Protein AF-A0A166MRA1-F1 (afdb_monomer_lite)

Foldseek 3Di:
DVVVVVVVVVVVVVVVVVVCVVVVVVVVVVVVVVVVVVVVVVVVVPDDQPDPVSVVVVVVVVVVVVVVLVVCLVVVVCPDPVVVVVPDPSNNVVVVVVVVVVVVVCCVVPVALEDADPDPDPDDDDDDDDDDPPSDRHYDHPVRVVVVVVVVVVVDDDPPPPPPDPDDDD

Sequence (170 aa):
MTDVRNREEEIYALNWYEHIEREIPKVKEEIKQKLVEVEERLQRLGLERPTLHHVRSFLIETSMRFHQLARDSLNGHYLGVDAEFFEGDTRLRALVHHANGKFSDHMRVEGSKRKISGRSTNEDSDDQSTKGVETKQLHVTKQEMMEWVEQVSYCRPPRLLSADTCTDIC

Radius of gyration: 38.47 Å; chains: 1; bounding box: 111×31×83 Å

pLDDT: mean 81.99, std 18.33, range [38.09, 97.88]

Organism: Colletotrichum incanum (NCBI:txid1573173)

Structure (mmCIF, N/CA/C/O backbone):
data_AF-A0A166MRA1-F1
#
_entry.id   AF-A0A166MRA1-F1
#
loop_
_atom_site.group_PDB
_atom_site.id
_atom_site.type_symbol
_atom_site.label_atom_id
_atom_site.label_alt_id
_atom_site.label_comp_id
_atom_site.label_asym_id
_atom_site.label_entity_id
_atom_site.label_seq_id
_atom_site.pdbx_PDB_ins_code
_atom_site.Cartn_x
_atom_site.Cartn_y
_atom_site.Cartn_z
_atom_site.occupancy
_atom_site.B_iso_or_equiv
_atom_site.auth_seq_id
_atom_site.auth_comp_id
_atom_site.auth_asym_id
_atom_site.auth_atom_id
_atom_site.pdbx_PDB_model_num
ATOM 1 N N . MET A 1 1 ? -72.790 10.972 27.184 1.00 55.97 1 MET A N 1
ATOM 2 C CA . MET A 1 1 ? -71.652 11.891 26.928 1.00 55.97 1 MET A CA 1
ATOM 3 C C . MET A 1 1 ? -70.370 11.527 27.693 1.00 55.97 1 MET A C 1
ATOM 5 O O . MET A 1 1 ? -69.311 12.036 27.352 1.00 55.97 1 MET A O 1
ATOM 9 N N . THR A 1 2 ? -70.434 10.712 28.751 1.00 61.75 2 THR A N 1
ATOM 10 C CA . THR A 1 2 ? -69.268 10.186 29.496 1.00 61.75 2 THR A CA 1
ATOM 11 C C . THR A 1 2 ? -68.784 8.842 28.942 1.00 61.75 2 THR A C 1
ATOM 13 O O . THR A 1 2 ? -67.590 8.642 28.799 1.00 61.75 2 THR A O 1
ATOM 16 N N . ASP A 1 3 ? -69.712 7.982 28.517 1.00 65.50 3 ASP A N 1
ATOM 17 C CA . ASP A 1 3 ? -69.437 6.653 27.945 1.00 65.50 3 ASP A CA 1
ATOM 18 C C . ASP A 1 3 ? -68.590 6.671 26.651 1.00 65.50 3 ASP A C 1
ATOM 20 O O . ASP A 1 3 ? -67.698 5.853 26.470 1.00 65.50 3 ASP A O 1
ATOM 24 N N . VAL A 1 4 ? -68.814 7.650 25.767 1.00 65.94 4 VAL A N 1
ATOM 25 C CA . VAL A 1 4 ? -68.028 7.805 24.524 1.00 65.94 4 VAL A CA 1
ATOM 26 C C . VAL A 1 4 ? -66.603 8.284 24.820 1.00 65.94 4 VAL A C 1
ATOM 28 O O . VAL A 1 4 ? -65.659 7.792 24.219 1.00 65.94 4 VAL A O 1
ATOM 31 N N . ARG A 1 5 ? -66.440 9.178 25.804 1.00 68.38 5 ARG A N 1
ATOM 32 C CA . ARG A 1 5 ? -65.130 9.689 26.237 1.00 68.38 5 ARG A CA 1
ATOM 33 C C . ARG A 1 5 ? -64.277 8.603 26.887 1.00 68.38 5 ARG A C 1
ATOM 35 O O . ARG A 1 5 ? -63.101 8.503 26.576 1.00 68.38 5 ARG A O 1
ATOM 42 N N . ASN A 1 6 ? -64.881 7.762 27.729 1.00 69.94 6 ASN A N 1
ATOM 43 C CA . ASN A 1 6 ? -64.179 6.620 28.318 1.00 69.94 6 ASN A CA 1
ATOM 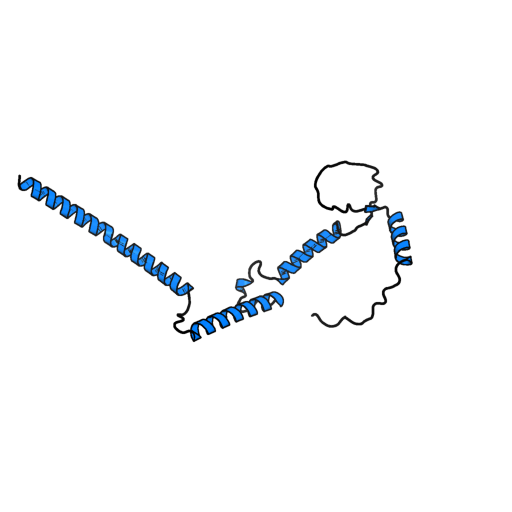44 C C . ASN A 1 6 ? -63.727 5.618 27.247 1.00 69.94 6 ASN A C 1
ATOM 46 O O . ASN A 1 6 ? -62.616 5.109 27.331 1.00 69.94 6 ASN A O 1
ATOM 50 N N . ARG A 1 7 ? -64.545 5.374 26.213 1.00 70.75 7 ARG A N 1
ATOM 51 C CA . ARG A 1 7 ? -64.137 4.518 25.089 1.00 70.75 7 ARG A CA 1
ATOM 52 C C . ARG A 1 7 ? -63.006 5.119 24.264 1.00 70.75 7 ARG A C 1
ATOM 54 O O . ARG A 1 7 ? -62.118 4.389 23.850 1.00 70.75 7 ARG A O 1
ATOM 61 N N . GLU A 1 8 ? -63.025 6.426 24.020 1.00 75.94 8 GLU A N 1
ATOM 62 C CA . GLU A 1 8 ? -61.922 7.107 23.335 1.00 75.94 8 GLU A CA 1
ATOM 63 C C . GLU A 1 8 ? -60.624 7.001 24.146 1.00 75.94 8 GLU A C 1
ATOM 65 O O . GLU A 1 8 ? -59.598 6.610 23.592 1.00 75.94 8 GLU A O 1
ATOM 70 N N . GLU A 1 9 ? -60.667 7.253 25.457 1.00 76.50 9 GLU A N 1
ATOM 71 C CA . GLU A 1 9 ? -59.505 7.112 26.346 1.00 76.50 9 GLU A CA 1
ATOM 72 C C . GLU A 1 9 ? -58.964 5.671 26.396 1.00 76.50 9 GLU A C 1
ATOM 74 O O . GLU A 1 9 ? -57.748 5.474 26.325 1.00 76.50 9 GLU A O 1
ATOM 79 N N . GLU A 1 10 ? -59.836 4.658 26.428 1.00 78.50 10 GLU A N 1
ATOM 80 C CA . GLU A 1 10 ? -59.439 3.244 26.336 1.00 78.50 10 GLU A CA 1
ATOM 81 C C . GLU A 1 10 ? -58.781 2.911 24.989 1.00 78.50 10 GLU A C 1
ATOM 83 O O . GLU A 1 10 ? -57.764 2.217 24.955 1.00 78.50 10 GLU A O 1
ATOM 88 N N . ILE A 1 11 ? -59.304 3.446 23.880 1.00 80.94 11 ILE A N 1
ATOM 89 C CA . ILE A 1 11 ? -58.731 3.260 22.538 1.00 80.94 11 ILE A CA 1
ATOM 90 C C . ILE A 1 11 ? -57.343 3.907 22.439 1.00 80.94 11 ILE A C 1
ATOM 92 O O . ILE A 1 11 ? -56.429 3.302 21.875 1.00 80.94 11 ILE A O 1
ATOM 96 N N . TYR A 1 12 ? -57.147 5.108 22.994 1.00 80.19 12 TYR A N 1
ATOM 97 C CA . TYR A 1 12 ? -55.833 5.761 23.015 1.00 80.19 12 TYR A CA 1
ATOM 98 C C . TYR A 1 12 ? -54.820 4.994 23.872 1.00 80.19 12 TYR A C 1
ATOM 100 O O . TYR A 1 12 ? -53.672 4.836 23.453 1.00 80.19 12 TYR A O 1
ATOM 108 N N . ALA A 1 13 ? -55.235 4.489 25.036 1.00 82.75 13 ALA A N 1
ATOM 109 C CA . ALA A 1 13 ? -54.376 3.693 25.910 1.00 82.75 13 ALA A CA 1
ATOM 110 C C . ALA A 1 13 ? -53.973 2.356 25.264 1.00 82.75 13 ALA A C 1
ATOM 112 O O . ALA A 1 13 ? -52.798 1.988 25.317 1.00 82.75 13 ALA A O 1
ATOM 113 N N . LEU A 1 14 ? -54.913 1.668 24.605 1.00 82.88 14 LEU A N 1
ATOM 114 C CA . LEU A 1 14 ? -54.646 0.438 23.850 1.00 82.88 14 LEU A CA 1
ATOM 115 C C . LEU A 1 14 ? -53.681 0.691 22.685 1.00 82.88 14 LEU A C 1
ATOM 117 O O . LEU A 1 14 ? -52.668 0.003 22.578 1.00 82.88 14 LEU A O 1
ATOM 121 N N . ASN A 1 15 ? -53.921 1.731 21.878 1.00 87.62 15 ASN A N 1
ATOM 122 C CA . ASN A 1 15 ? -53.025 2.100 20.774 1.00 87.62 15 ASN A CA 1
ATOM 123 C C . ASN A 1 15 ? -51.613 2.458 21.257 1.00 87.62 15 ASN A C 1
ATOM 125 O O . ASN A 1 15 ? -50.626 2.113 20.610 1.00 87.62 15 ASN A O 1
ATOM 129 N N . TRP A 1 16 ? -51.501 3.165 22.384 1.00 90.62 16 TRP A N 1
ATOM 130 C CA . TRP A 1 16 ? -50.211 3.504 22.979 1.00 90.62 16 TRP A CA 1
ATOM 131 C C . TRP A 1 16 ? -49.461 2.259 23.455 1.00 90.62 16 TRP A C 1
ATOM 133 O O . TRP A 1 16 ? -48.266 2.121 23.191 1.00 90.62 16 TRP A O 1
ATOM 143 N N . TYR A 1 17 ? -50.159 1.337 24.118 1.00 92.56 17 TYR A N 1
ATOM 144 C CA . TYR A 1 17 ? -49.556 0.110 24.625 1.00 92.56 17 TYR A CA 1
ATOM 145 C C . TYR A 1 17 ? -49.073 -0.797 23.486 1.00 92.56 17 TYR A C 1
ATOM 147 O O . TYR A 1 17 ? -47.914 -1.208 23.492 1.00 92.56 17 TYR A O 1
ATOM 155 N N . GLU A 1 18 ? -49.902 -1.013 22.459 1.00 91.38 18 GLU A N 1
ATOM 156 C CA . GLU A 1 18 ? -49.520 -1.767 21.256 1.00 91.38 18 GLU A CA 1
ATOM 157 C C . GLU A 1 18 ? -48.343 -1.116 20.516 1.00 91.38 18 GLU A C 1
ATOM 159 O O . GLU A 1 18 ? -47.447 -1.802 20.011 1.00 91.38 18 GLU A O 1
ATOM 164 N N . HIS A 1 19 ? -48.314 0.219 20.459 1.00 91.62 19 HIS A N 1
ATOM 165 C CA . HIS A 1 19 ? -47.202 0.949 19.864 1.00 91.62 19 HIS A CA 1
ATOM 166 C C . HIS A 1 19 ? -45.900 0.718 20.641 1.00 91.62 19 HIS A C 1
ATOM 168 O O . HIS A 1 19 ? -44.887 0.367 20.036 1.00 91.62 19 HIS A O 1
ATOM 174 N N . ILE A 1 20 ? -45.915 0.853 21.971 1.00 93.81 20 ILE A N 1
ATOM 175 C CA . ILE A 1 20 ? -44.735 0.596 22.809 1.00 93.81 20 ILE A CA 1
ATOM 176 C C . ILE A 1 20 ? -44.258 -0.849 22.657 1.00 93.81 20 ILE A C 1
ATOM 178 O O . ILE A 1 20 ? -43.061 -1.082 22.472 1.00 93.81 20 ILE A O 1
ATOM 182 N N . GLU A 1 21 ? -45.176 -1.811 22.738 1.00 94.19 21 GLU A N 1
ATOM 183 C CA . GLU A 1 21 ? -44.852 -3.236 22.687 1.00 94.19 21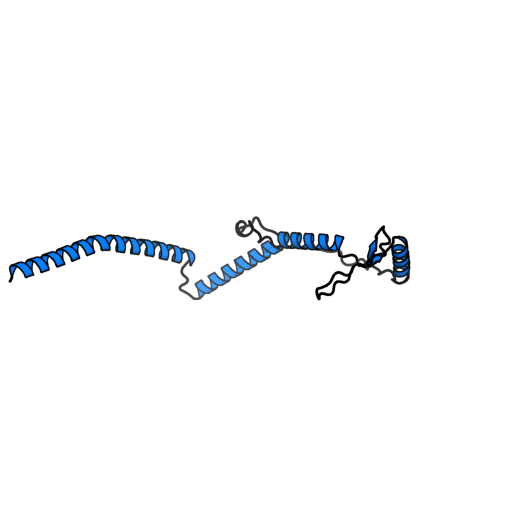 GLU A CA 1
ATOM 184 C C . GLU A 1 21 ? -44.177 -3.610 21.361 1.00 94.19 21 GLU A C 1
ATOM 186 O O . GLU A 1 21 ? -43.232 -4.403 21.338 1.00 94.19 21 GLU A O 1
ATOM 191 N N . ARG A 1 22 ? -44.585 -2.965 20.262 1.00 92.94 22 ARG A N 1
ATOM 192 C CA . ARG A 1 22 ? -43.973 -3.151 18.944 1.00 92.94 22 ARG A CA 1
ATOM 193 C C . ARG A 1 22 ? -42.642 -2.420 18.770 1.00 92.94 22 ARG A C 1
ATOM 195 O O . ARG A 1 22 ? -41.758 -2.944 18.089 1.00 92.94 22 ARG A O 1
ATOM 202 N N . GLU A 1 23 ? -42.493 -1.211 19.304 1.00 95.38 23 GLU A N 1
ATOM 203 C CA . GLU A 1 23 ? -41.307 -0.381 19.047 1.00 95.38 23 GLU A CA 1
ATOM 204 C C . GLU A 1 23 ? -40.131 -0.681 19.996 1.00 95.38 23 GLU A C 1
ATOM 206 O O . GLU A 1 23 ? -38.984 -0.689 19.546 1.00 95.38 23 GLU A O 1
ATOM 211 N N . ILE A 1 24 ? -40.366 -1.026 21.270 1.00 95.81 24 ILE A N 1
ATOM 212 C CA . ILE A 1 24 ? -39.293 -1.385 22.225 1.00 95.81 24 ILE A CA 1
ATOM 213 C C . ILE A 1 24 ? -38.331 -2.470 21.703 1.00 95.81 24 ILE A C 1
ATOM 215 O O . ILE A 1 24 ? -37.114 -2.267 21.792 1.00 95.81 24 ILE A O 1
ATOM 219 N N . PRO A 1 25 ? -38.792 -3.623 21.175 1.00 96.38 25 PRO A N 1
ATOM 220 C CA . PRO A 1 25 ? -37.877 -4.656 20.695 1.00 96.38 25 PRO A CA 1
ATOM 221 C C . PRO A 1 25 ? -37.039 -4.180 19.504 1.00 96.38 25 PRO A C 1
ATOM 223 O O . PRO A 1 25 ? -35.867 -4.545 19.416 1.00 96.38 25 PRO A O 1
ATOM 226 N N . LYS A 1 26 ? -37.592 -3.321 18.636 1.00 96.00 26 LYS A N 1
ATOM 227 C CA . LYS A 1 26 ? -36.855 -2.730 17.510 1.00 96.00 26 LYS A CA 1
ATOM 228 C C . LYS A 1 26 ? -35.752 -1.796 17.994 1.00 96.00 26 LYS A C 1
ATOM 230 O O . LYS A 1 26 ? -34.618 -1.923 17.548 1.00 96.00 26 LYS A O 1
ATOM 235 N N . VAL A 1 27 ? -36.054 -0.923 18.957 1.00 96.69 27 VAL A N 1
ATOM 236 C CA . VAL A 1 27 ? -35.059 -0.019 19.560 1.00 96.69 27 VAL A CA 1
ATOM 237 C C . VAL A 1 27 ? -33.956 -0.816 20.258 1.00 96.69 27 VAL A C 1
ATOM 239 O O . VAL A 1 27 ? -32.777 -0.502 20.119 1.00 96.69 27 VAL A O 1
ATOM 242 N N . LYS A 1 28 ? -34.311 -1.887 20.978 1.00 97.00 28 LYS A N 1
ATOM 243 C CA . LYS A 1 28 ? -33.329 -2.779 21.611 1.00 97.00 28 LYS A CA 1
ATOM 244 C C . LYS A 1 28 ? -32.388 -3.403 20.581 1.00 97.00 28 LYS A C 1
ATOM 246 O O . LYS A 1 28 ? -31.193 -3.515 20.846 1.00 97.00 28 LYS A O 1
ATOM 251 N N . GLU A 1 29 ? -32.924 -3.825 19.443 1.00 97.44 29 GLU A N 1
ATOM 252 C CA . GLU A 1 29 ? -32.128 -4.399 18.363 1.00 97.44 29 GLU A CA 1
ATOM 253 C C . GLU A 1 29 ? -31.227 -3.349 17.703 1.00 97.44 29 GLU A C 1
ATOM 255 O O . GLU A 1 29 ? -30.034 -3.590 17.541 1.00 97.44 29 GLU A O 1
ATOM 260 N N . GLU A 1 30 ? -31.740 -2.146 17.440 1.00 97.25 30 GLU A N 1
ATOM 261 C CA . GLU A 1 30 ? -30.938 -1.038 16.911 1.00 97.25 30 GLU A CA 1
ATOM 262 C C . GLU A 1 30 ? -29.778 -0.672 17.853 1.00 97.25 30 GLU A C 1
ATOM 264 O O . GLU A 1 30 ? -28.644 -0.492 17.411 1.00 97.25 30 GLU A O 1
ATOM 269 N N . ILE A 1 31 ? -30.026 -0.610 19.166 1.00 97.88 31 ILE A N 1
ATOM 270 C CA . ILE A 1 31 ? -28.982 -0.333 20.165 1.00 97.88 31 ILE A CA 1
ATOM 271 C C . ILE A 1 31 ? -27.899 -1.413 20.133 1.00 97.88 31 ILE A C 1
ATOM 273 O O . ILE A 1 31 ? -26.713 -1.090 20.187 1.00 97.88 31 ILE A O 1
ATOM 277 N N . LYS A 1 32 ? -28.281 -2.691 20.033 1.00 97.75 32 LYS A N 1
ATOM 278 C CA . LYS A 1 32 ? -27.313 -3.791 19.932 1.00 97.75 32 LYS A CA 1
ATOM 279 C C . LYS A 1 32 ? -26.484 -3.702 18.658 1.00 97.75 32 LYS A C 1
ATOM 281 O O . LYS A 1 32 ? -25.273 -3.880 18.725 1.00 97.75 32 LYS A O 1
ATOM 286 N N . GLN A 1 33 ? -27.113 -3.403 17.525 1.00 97.69 33 GLN A N 1
ATOM 287 C CA . GLN A 1 33 ? -26.413 -3.235 16.252 1.00 97.69 33 GLN A CA 1
ATOM 288 C C . GLN A 1 33 ? -25.403 -2.090 16.328 1.00 97.69 33 GLN A C 1
ATOM 290 O O . GLN A 1 33 ? -24.239 -2.278 15.979 1.00 97.69 33 GLN A O 1
ATOM 295 N N . LYS A 1 34 ? -25.803 -0.940 16.884 1.00 97.25 34 LYS A N 1
ATOM 296 C CA . LYS A 1 34 ? -24.887 0.189 17.103 1.00 97.25 34 LYS A CA 1
ATOM 297 C C . LYS A 1 34 ? -23.758 -0.151 18.064 1.00 97.25 34 LYS A C 1
ATOM 299 O O . LYS A 1 34 ? -22.640 0.307 17.861 1.00 97.25 34 LYS A O 1
ATOM 304 N N . LEU A 1 35 ? -24.022 -0.944 19.101 1.00 97.88 35 LEU A N 1
ATOM 305 C CA . LEU A 1 35 ? -22.978 -1.383 20.023 1.00 97.88 35 LEU A CA 1
ATOM 306 C C . LEU A 1 35 ? -21.923 -2.227 19.301 1.00 97.88 35 LEU A C 1
ATOM 308 O O . LEU A 1 35 ? -20.737 -1.970 19.470 1.00 97.88 35 LEU A O 1
ATOM 312 N N . VAL A 1 36 ? -22.349 -3.183 18.471 1.00 97.75 36 VAL A N 1
ATOM 313 C CA . VAL A 1 36 ? -21.436 -4.004 17.661 1.00 97.75 36 VAL A CA 1
ATOM 314 C C . VAL A 1 36 ? -20.631 -3.130 16.701 1.00 97.75 36 VAL A C 1
ATOM 316 O O . VAL A 1 36 ? -19.410 -3.236 16.663 1.00 97.75 36 VAL A O 1
ATOM 319 N N . GLU A 1 37 ? -21.282 -2.209 15.990 1.00 97.12 37 GLU A N 1
ATOM 320 C CA . GLU A 1 37 ? -20.607 -1.292 15.064 1.00 97.12 37 GLU A CA 1
ATOM 321 C C . GLU A 1 37 ? -19.542 -0.434 15.770 1.00 97.12 37 GLU A C 1
ATOM 323 O O . GLU A 1 37 ? -18.423 -0.263 15.273 1.00 97.12 37 GLU A O 1
ATOM 328 N N . VAL A 1 38 ? -19.884 0.116 16.938 1.00 96.75 38 VAL A N 1
ATOM 329 C CA . VAL A 1 38 ? -18.967 0.933 17.738 1.00 96.75 38 VAL A CA 1
ATOM 330 C C . VAL A 1 38 ? -17.809 0.092 18.258 1.00 96.75 38 VAL A C 1
ATOM 332 O O . VAL A 1 38 ? -16.673 0.555 18.187 1.00 96.75 38 VAL A O 1
ATOM 335 N N . GLU A 1 39 ? -18.065 -1.128 18.724 1.00 96.12 39 GLU A N 1
ATOM 336 C CA . GLU A 1 39 ? -17.032 -2.041 19.216 1.00 96.12 39 GLU A CA 1
ATOM 337 C C . GLU A 1 39 ? -16.061 -2.437 18.096 1.00 96.12 39 GLU A C 1
ATOM 339 O O . GLU A 1 39 ? -14.848 -2.314 18.251 1.00 96.12 39 GLU A O 1
ATOM 344 N N . GLU A 1 40 ? -16.569 -2.800 16.916 1.00 95.94 40 GLU A N 1
ATOM 345 C CA . GLU A 1 40 ? -15.738 -3.066 15.737 1.00 95.94 40 GLU A CA 1
ATOM 346 C C . GLU A 1 40 ? -14.907 -1.841 15.345 1.00 95.94 40 GLU A C 1
ATOM 348 O O . GLU A 1 40 ? -13.727 -1.942 14.997 1.00 95.94 40 GLU A O 1
ATOM 353 N N . ARG A 1 41 ? -15.505 -0.646 15.406 1.00 94.62 41 ARG A N 1
ATOM 354 C CA . ARG A 1 41 ? -14.790 0.601 15.134 1.00 94.62 41 ARG A CA 1
ATOM 355 C C . ARG A 1 41 ? -13.716 0.877 16.183 1.00 94.62 41 ARG A C 1
ATOM 357 O O . ARG A 1 41 ? -12.648 1.358 15.809 1.00 94.62 41 ARG A O 1
ATOM 364 N N . LEU A 1 42 ? -13.975 0.574 17.453 1.00 93.88 42 LEU A N 1
ATOM 365 C CA . LEU A 1 42 ? -13.016 0.714 18.544 1.00 93.88 42 LEU A CA 1
ATOM 366 C C . LEU A 1 42 ? -11.833 -0.240 18.346 1.00 93.88 42 LEU A C 1
ATOM 368 O O . LEU A 1 42 ? -10.685 0.192 18.415 1.00 93.88 42 LEU A O 1
ATOM 372 N N . GLN A 1 43 ? -12.103 -1.497 17.988 1.00 93.38 43 GLN A N 1
ATOM 373 C CA . GLN A 1 43 ? -11.071 -2.489 17.681 1.00 93.38 43 GLN A CA 1
ATOM 374 C C . GLN A 1 43 ? -10.164 -2.032 16.532 1.00 93.38 43 GLN A C 1
ATOM 376 O O . GLN A 1 43 ? -8.941 -2.143 16.628 1.00 93.38 43 GLN A O 1
ATOM 381 N N . ARG A 1 44 ? -10.732 -1.423 15.481 1.00 91.31 44 ARG A N 1
ATOM 382 C CA . ARG A 1 44 ? -9.953 -0.851 14.365 1.00 91.31 44 ARG A CA 1
ATOM 383 C C . ARG A 1 44 ? -9.044 0.316 14.774 1.00 91.31 44 ARG A C 1
ATOM 385 O O . ARG A 1 44 ? -8.042 0.554 14.106 1.00 91.31 44 ARG A O 1
ATOM 392 N N . LEU A 1 45 ? -9.366 1.056 15.839 1.00 88.88 45 LEU A N 1
ATOM 393 C CA . LEU A 1 45 ? -8.537 2.170 16.336 1.00 88.88 45 LEU A CA 1
ATOM 394 C C . LEU A 1 45 ? -7.301 1.701 17.129 1.00 88.88 45 LEU A C 1
ATOM 396 O O . LEU A 1 45 ? -6.375 2.497 17.368 1.00 88.88 45 LEU A O 1
ATOM 400 N N . GLY A 1 46 ? -7.275 0.420 17.504 1.00 89.19 46 GLY A N 1
ATOM 401 C CA . GLY A 1 46 ? -6.205 -0.210 18.265 1.00 89.19 46 GLY A CA 1
ATOM 402 C C . GLY A 1 46 ? -6.195 0.195 19.739 1.00 89.19 46 GLY A C 1
ATOM 403 O O . GLY A 1 46 ? -7.186 0.669 20.289 1.00 89.19 46 GLY A O 1
ATOM 404 N N . LEU A 1 47 ? -5.045 0.003 20.385 1.00 90.00 47 LEU A N 1
ATOM 405 C CA . LEU A 1 47 ? -4.877 0.259 21.816 1.00 90.00 47 LEU A CA 1
ATOM 406 C C . LEU A 1 47 ? -5.093 1.733 22.165 1.00 90.00 47 LEU A C 1
ATOM 408 O O . LEU A 1 47 ? -4.663 2.627 21.430 1.00 90.00 47 LEU A O 1
ATOM 412 N N . GLU A 1 48 ? -5.707 1.983 23.320 1.00 91.94 48 GLU A N 1
ATOM 413 C CA . GLU A 1 48 ? -5.855 3.335 23.847 1.00 91.94 48 GLU A CA 1
ATOM 414 C C . GLU A 1 48 ? -4.491 4.014 24.048 1.00 91.94 48 GLU A C 1
ATOM 416 O O . GLU A 1 48 ? -3.490 3.395 24.410 1.00 91.94 48 GLU A O 1
ATOM 421 N N . ARG A 1 49 ? -4.439 5.325 23.793 1.00 95.25 49 ARG A N 1
ATOM 422 C CA . ARG A 1 49 ? -3.206 6.124 23.872 1.00 95.25 49 ARG A CA 1
ATOM 423 C C . ARG A 1 49 ? -3.429 7.349 24.767 1.00 95.25 49 ARG A C 1
ATOM 425 O O . ARG A 1 49 ? -3.481 8.464 24.257 1.00 95.25 49 ARG A O 1
ATOM 432 N N . PRO A 1 50 ? -3.567 7.172 26.097 1.00 94.62 50 PRO A N 1
ATOM 433 C CA . PRO A 1 50 ? -3.954 8.254 27.010 1.00 94.62 50 PRO A CA 1
ATOM 434 C C . PRO A 1 50 ? -2.844 9.277 27.295 1.00 94.62 50 PRO A C 1
ATOM 436 O O . PRO A 1 50 ? -3.119 10.359 27.804 1.00 94.62 50 PRO A O 1
ATOM 439 N N . THR A 1 51 ? -1.580 8.958 26.993 1.00 97.44 51 THR A N 1
ATOM 440 C CA . THR A 1 51 ? -0.434 9.832 27.285 1.00 97.44 51 THR A CA 1
ATOM 441 C C . THR A 1 51 ? 0.313 10.202 26.010 1.00 97.44 51 THR A C 1
ATOM 443 O O . THR A 1 51 ? 0.329 9.449 25.034 1.00 97.44 51 THR A O 1
ATOM 446 N N . LEU A 1 52 ? 1.020 11.338 26.036 1.00 96.75 52 LEU A N 1
ATOM 447 C CA . LEU A 1 52 ? 1.899 11.742 24.932 1.00 96.75 52 LEU A CA 1
ATOM 448 C C . LEU A 1 52 ? 2.987 10.704 24.630 1.00 96.75 52 LEU A C 1
ATOM 450 O O . LEU A 1 52 ? 3.441 10.613 23.493 1.00 96.75 52 LEU A O 1
ATOM 454 N N . HIS A 1 53 ? 3.419 9.933 25.631 1.00 96.75 53 HIS A N 1
ATOM 455 C CA . HIS A 1 53 ? 4.377 8.855 25.420 1.00 96.75 53 HIS A CA 1
ATOM 456 C C . HIS A 1 53 ? 3.770 7.745 24.552 1.00 96.75 53 HIS A C 1
ATOM 458 O O . HIS A 1 53 ? 4.364 7.390 23.540 1.00 96.75 53 HIS A O 1
ATOM 464 N N . HIS A 1 54 ? 2.555 7.283 24.869 1.00 96.06 54 HIS A N 1
ATOM 465 C CA . HIS A 1 54 ? 1.859 6.264 24.073 1.00 96.06 54 HIS A CA 1
ATOM 466 C C . HIS A 1 54 ? 1.636 6.706 22.622 1.00 96.06 54 HIS A C 1
ATOM 468 O O . HIS A 1 54 ? 1.866 5.930 21.697 1.00 96.06 54 HIS A O 1
ATOM 474 N N . VAL A 1 55 ? 1.247 7.969 22.407 1.00 95.75 55 VAL A N 1
ATOM 475 C CA . VAL A 1 55 ? 1.068 8.520 21.053 1.00 95.75 55 VAL A CA 1
ATOM 476 C C . VAL A 1 55 ? 2.386 8.526 20.276 1.00 95.75 55 VAL A C 1
ATOM 478 O O . VAL A 1 55 ? 2.418 8.107 19.122 1.00 95.75 55 VAL A O 1
ATOM 481 N N . ARG A 1 56 ? 3.487 8.965 20.899 1.00 97.00 56 ARG A N 1
ATOM 482 C CA . ARG A 1 56 ? 4.807 8.974 20.249 1.00 97.00 56 ARG A CA 1
ATOM 483 C C . ARG A 1 56 ? 5.275 7.568 19.896 1.00 97.00 56 ARG A C 1
ATOM 485 O O . ARG A 1 56 ? 5.699 7.358 18.766 1.00 97.00 56 ARG A O 1
ATOM 492 N N . SER A 1 57 ? 5.169 6.622 20.827 1.00 95.94 57 SER A N 1
ATOM 493 C CA . SER A 1 57 ? 5.565 5.232 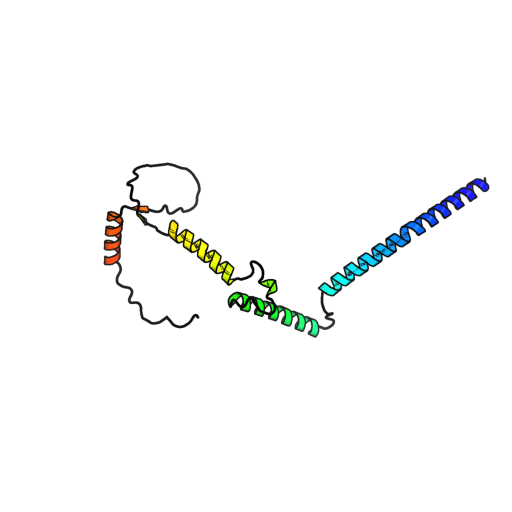20.590 1.00 95.94 57 SER A CA 1
ATOM 494 C C . SER A 1 57 ? 4.781 4.620 19.429 1.00 95.94 57 SER A C 1
ATOM 496 O O . SER A 1 57 ? 5.390 4.047 18.532 1.00 95.94 57 SER A O 1
ATOM 498 N N . PHE A 1 58 ? 3.465 4.847 19.373 1.00 95.06 58 PHE A N 1
ATOM 499 C CA . PHE A 1 58 ? 2.621 4.401 18.261 1.00 95.06 58 PHE A CA 1
ATOM 500 C C . PHE A 1 58 ? 3.065 4.970 16.904 1.00 95.06 58 PHE A C 1
ATOM 502 O O . PHE A 1 58 ? 3.167 4.238 15.919 1.00 95.06 58 PHE A O 1
ATOM 509 N N . LEU A 1 59 ? 3.357 6.274 16.837 1.00 95.81 59 LEU A N 1
ATOM 510 C CA . LEU A 1 59 ? 3.820 6.904 15.597 1.00 95.81 59 LEU A CA 1
ATOM 511 C C . LEU A 1 59 ? 5.193 6.377 15.165 1.00 95.81 59 LEU A C 1
ATOM 513 O O . LEU A 1 59 ? 5.409 6.152 13.974 1.00 95.81 59 LEU A O 1
ATOM 517 N N . ILE A 1 60 ? 6.108 6.162 16.116 1.00 97.25 60 ILE A N 1
ATOM 518 C CA . ILE A 1 60 ? 7.438 5.600 15.845 1.00 97.25 60 ILE A CA 1
ATOM 519 C C . ILE A 1 60 ? 7.304 4.177 15.307 1.00 97.25 60 ILE A C 1
ATOM 521 O O . ILE A 1 60 ? 7.882 3.871 14.268 1.00 97.25 60 ILE A O 1
ATOM 525 N N . GLU A 1 61 ? 6.515 3.330 15.966 1.00 95.50 61 GLU A N 1
ATOM 526 C CA . GLU A 1 61 ? 6.270 1.955 15.531 1.00 95.50 61 GLU A CA 1
ATOM 527 C C . GLU A 1 61 ? 5.676 1.921 14.119 1.00 95.50 61 GLU A C 1
ATOM 529 O O . GLU A 1 61 ? 6.201 1.241 13.239 1.00 95.50 61 GLU A O 1
ATOM 534 N N . THR A 1 62 ? 4.645 2.731 13.866 1.00 94.94 62 THR A N 1
ATOM 535 C CA . THR A 1 62 ? 4.011 2.841 12.544 1.00 94.94 62 THR A CA 1
ATOM 536 C C . THR A 1 62 ? 5.013 3.284 11.476 1.00 94.94 62 THR A C 1
ATOM 538 O O . THR A 1 62 ? 5.081 2.696 10.396 1.00 94.94 62 THR A O 1
ATOM 541 N N . SER A 1 63 ? 5.836 4.290 11.784 1.00 97.56 63 SER A N 1
ATOM 542 C CA . SER A 1 63 ? 6.858 4.798 10.862 1.00 97.56 63 SER A CA 1
ATOM 543 C C . SER A 1 63 ? 7.928 3.744 10.570 1.00 97.56 63 SER A C 1
ATOM 545 O O . SER A 1 63 ? 8.357 3.593 9.427 1.00 97.56 63 SER A O 1
ATOM 547 N N . MET A 1 64 ? 8.335 2.983 11.588 1.00 97.19 64 MET A N 1
ATOM 548 C CA . MET A 1 64 ? 9.307 1.903 11.444 1.00 97.19 64 MET A CA 1
ATOM 549 C C . MET A 1 64 ? 8.762 0.746 10.612 1.00 97.19 64 MET A C 1
ATOM 551 O O . MET A 1 64 ? 9.485 0.240 9.755 1.00 97.19 64 MET A O 1
ATOM 555 N N . ARG A 1 65 ? 7.491 0.370 10.799 1.00 95.38 65 ARG A N 1
ATOM 556 C CA . ARG A 1 65 ? 6.828 -0.635 9.956 1.00 95.38 65 ARG A CA 1
ATOM 557 C C . ARG A 1 65 ? 6.788 -0.198 8.495 1.00 95.38 65 ARG A C 1
ATOM 559 O O . ARG A 1 65 ? 7.174 -0.969 7.625 1.00 95.38 65 ARG A O 1
ATOM 566 N N . PHE A 1 66 ? 6.411 1.053 8.224 1.00 95.56 66 PHE A N 1
ATOM 567 C CA . PHE A 1 66 ? 6.428 1.586 6.860 1.00 95.56 66 PHE A CA 1
ATOM 568 C C . PHE A 1 66 ? 7.834 1.573 6.247 1.00 95.56 66 PHE A C 1
ATOM 570 O O . PHE A 1 66 ? 8.011 1.145 5.107 1.00 95.56 66 PHE A O 1
ATOM 577 N N . HIS A 1 67 ? 8.847 2.011 6.998 1.00 96.62 67 HIS A N 1
ATOM 578 C CA . HIS A 1 67 ? 10.231 1.978 6.530 1.00 96.62 67 HIS A CA 1
ATOM 579 C C . HIS A 1 67 ? 10.672 0.546 6.200 1.00 96.62 67 HIS A C 1
ATOM 581 O O . HIS A 1 67 ? 11.234 0.315 5.129 1.00 96.62 67 HIS A O 1
ATOM 587 N N . GLN A 1 68 ? 10.383 -0.418 7.075 1.00 95.56 68 GLN A N 1
ATOM 588 C CA . GLN A 1 68 ? 10.718 -1.817 6.831 1.00 95.56 68 GLN A CA 1
ATOM 589 C C . GLN A 1 68 ? 10.019 -2.345 5.571 1.00 95.56 68 GLN A C 1
ATOM 591 O O . GLN A 1 68 ? 10.685 -2.902 4.703 1.00 95.56 68 GLN A O 1
ATOM 596 N N . LEU A 1 69 ? 8.729 -2.053 5.399 1.00 95.25 69 LEU A N 1
ATOM 597 C CA . LEU A 1 69 ? 7.962 -2.436 4.215 1.00 95.25 69 LEU A CA 1
ATOM 598 C C . LEU A 1 69 ? 8.547 -1.853 2.919 1.00 95.25 69 LEU A C 1
ATOM 600 O O . LEU A 1 69 ? 8.689 -2.554 1.914 1.00 95.25 69 LEU A O 1
ATOM 604 N N . ALA A 1 70 ? 8.931 -0.574 2.934 1.00 94.81 70 ALA A N 1
ATOM 605 C CA . ALA A 1 70 ? 9.578 0.078 1.798 1.00 94.81 70 ALA A CA 1
ATOM 606 C C . ALA A 1 70 ? 10.950 -0.546 1.496 1.00 94.81 70 ALA A C 1
ATOM 608 O O . ALA A 1 70 ? 11.290 -0.794 0.336 1.00 94.81 70 ALA A O 1
ATOM 609 N N . ARG A 1 71 ? 11.729 -0.853 2.537 1.00 95.44 71 ARG A N 1
ATOM 610 C CA . ARG A 1 71 ? 13.028 -1.520 2.415 1.00 95.44 71 ARG A CA 1
ATOM 611 C C . ARG A 1 71 ? 12.886 -2.930 1.842 1.00 95.44 71 ARG A C 1
ATOM 613 O O . ARG A 1 71 ? 13.662 -3.302 0.964 1.00 95.44 71 ARG A O 1
ATOM 620 N N . ASP A 1 72 ? 11.900 -3.692 2.288 1.00 95.44 72 ASP A N 1
ATOM 621 C CA . ASP A 1 72 ? 11.622 -5.037 1.783 1.00 95.44 72 ASP A CA 1
ATOM 622 C C . ASP A 1 72 ? 11.126 -4.996 0.336 1.00 95.44 72 ASP A C 1
ATOM 624 O O . ASP A 1 72 ? 11.591 -5.776 -0.500 1.00 95.44 72 ASP A O 1
ATOM 628 N N . SER A 1 73 ? 10.312 -3.993 -0.006 1.00 94.25 73 SER A N 1
ATOM 629 C CA . SER A 1 73 ? 9.891 -3.717 -1.384 1.00 94.25 73 SER A CA 1
ATOM 630 C C . SER A 1 73 ? 11.079 -3.478 -2.320 1.00 94.25 73 SER A C 1
ATOM 632 O O . SER A 1 73 ? 11.128 -4.042 -3.419 1.00 94.25 73 SER A O 1
ATOM 6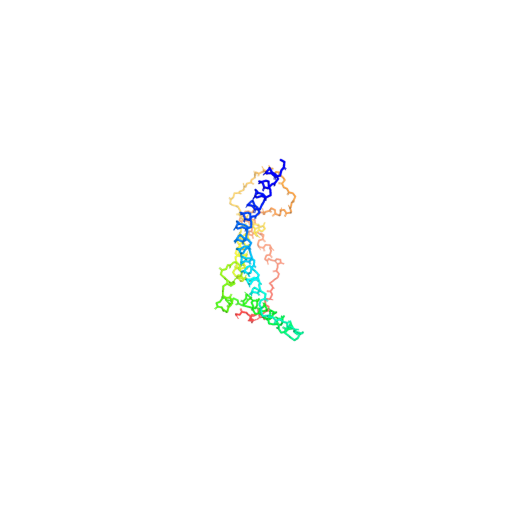34 N N . LEU A 1 74 ? 12.038 -2.659 -1.872 1.00 94.69 74 LEU A N 1
ATOM 635 C CA . LEU A 1 74 ? 13.258 -2.304 -2.604 1.00 94.69 74 LEU A CA 1
ATOM 636 C C . LEU A 1 74 ? 14.237 -3.473 -2.726 1.00 94.69 74 LEU A C 1
ATOM 638 O O . LEU A 1 74 ? 14.864 -3.628 -3.775 1.00 94.69 74 LEU A O 1
ATOM 642 N N . ASN A 1 75 ? 14.369 -4.293 -1.682 1.00 94.56 75 ASN A N 1
ATOM 643 C CA . ASN A 1 75 ? 15.294 -5.430 -1.651 1.00 94.56 75 ASN A CA 1
ATOM 644 C C . ASN A 1 75 ? 14.713 -6.709 -2.264 1.00 94.56 75 ASN A C 1
ATOM 646 O O . ASN A 1 75 ? 15.463 -7.624 -2.588 1.00 94.56 75 ASN A O 1
ATOM 650 N N . GLY A 1 76 ? 13.400 -6.767 -2.481 1.00 93.31 76 GLY A N 1
ATOM 651 C CA . GLY A 1 76 ? 12.733 -7.956 -3.005 1.00 93.31 76 GLY A CA 1
ATOM 652 C C . GLY A 1 76 ? 12.403 -9.010 -1.945 1.00 93.31 76 GLY A C 1
ATOM 653 O O . GLY A 1 76 ? 12.203 -10.173 -2.287 1.00 93.31 76 GLY A O 1
ATOM 654 N N . HIS A 1 77 ? 12.358 -8.633 -0.666 1.00 94.88 77 HIS A N 1
ATOM 655 C CA . HIS A 1 77 ? 12.066 -9.545 0.440 1.00 94.88 77 HIS A CA 1
ATOM 656 C C . HIS A 1 77 ? 10.555 -9.651 0.687 1.00 94.88 77 HIS A C 1
ATOM 658 O O . HIS A 1 77 ? 10.015 -9.044 1.603 1.00 94.88 77 HIS A O 1
ATOM 664 N N . TYR A 1 78 ? 9.854 -10.429 -0.136 1.00 93.81 78 TYR A N 1
ATOM 665 C CA . TYR A 1 78 ? 8.381 -10.459 -0.129 1.00 93.81 78 TYR A CA 1
ATOM 666 C C . TYR A 1 78 ? 7.742 -11.520 0.776 1.00 93.81 78 TYR A C 1
ATOM 668 O O . TYR A 1 78 ? 6.533 -11.512 0.951 1.00 93.81 78 TYR A O 1
ATOM 676 N N . LEU A 1 79 ? 8.524 -12.446 1.333 1.00 91.56 79 LEU A N 1
ATOM 677 C CA . LEU A 1 79 ? 8.018 -13.585 2.119 1.00 91.56 79 LEU A CA 1
ATOM 678 C C . LEU A 1 79 ? 8.116 -13.352 3.639 1.00 91.56 79 LEU A C 1
ATOM 680 O O . LEU A 1 79 ? 8.150 -14.305 4.412 1.00 91.56 79 LEU A O 1
ATOM 684 N N . GLY A 1 80 ? 8.254 -12.091 4.056 1.00 88.94 80 GLY A N 1
ATOM 685 C CA . GLY A 1 80 ? 8.434 -11.692 5.451 1.00 88.94 80 GLY A CA 1
ATOM 686 C C . GLY A 1 80 ? 7.124 -11.538 6.229 1.00 88.94 80 GLY A C 1
ATOM 687 O O . GLY A 1 80 ? 6.089 -12.088 5.866 1.00 88.94 80 GLY A O 1
ATOM 688 N N . VAL A 1 81 ? 7.178 -10.750 7.306 1.00 88.12 81 VAL A N 1
ATOM 689 C CA . VAL A 1 81 ? 6.033 -10.483 8.201 1.00 88.12 81 VAL A CA 1
ATOM 690 C C . VAL A 1 81 ? 4.849 -9.868 7.451 1.00 88.12 81 VAL A C 1
ATOM 692 O O . VAL A 1 81 ? 3.706 -10.215 7.724 1.00 88.12 81 VAL A O 1
ATOM 695 N N . ASP A 1 82 ? 5.121 -9.006 6.474 1.00 90.62 82 ASP A N 1
ATOM 696 C CA . ASP A 1 82 ? 4.097 -8.331 5.676 1.00 90.62 82 ASP A CA 1
ATOM 697 C C . ASP A 1 82 ? 3.872 -9.030 4.313 1.00 90.62 82 ASP A C 1
ATOM 699 O O . ASP A 1 82 ? 3.596 -8.375 3.312 1.00 90.62 82 ASP A O 1
ATOM 703 N N . ALA A 1 83 ? 4.008 -10.363 4.233 1.00 92.56 83 ALA A N 1
ATOM 704 C CA . ALA A 1 83 ? 3.845 -11.113 2.977 1.00 92.56 83 ALA A CA 1
ATOM 705 C C . ALA A 1 83 ? 2.474 -10.903 2.310 1.00 92.56 83 ALA A C 1
ATOM 707 O O . ALA A 1 83 ? 2.411 -10.775 1.088 1.00 92.56 83 ALA A O 1
ATOM 708 N N . GLU A 1 84 ? 1.405 -10.790 3.106 1.00 93.38 84 GLU A N 1
ATOM 709 C CA . GLU A 1 84 ? 0.040 -10.513 2.634 1.00 93.38 84 GLU A CA 1
ATOM 710 C C . GLU A 1 84 ? -0.036 -9.188 1.856 1.00 93.38 84 GLU A C 1
ATOM 712 O O . GLU A 1 84 ? -0.674 -9.104 0.807 1.00 93.38 84 GLU A O 1
ATOM 717 N N . PHE A 1 85 ? 0.704 -8.160 2.296 1.00 91.88 85 PHE A N 1
ATOM 718 C CA . PHE A 1 85 ? 0.791 -6.891 1.570 1.00 91.88 85 PHE A CA 1
ATOM 719 C C . PHE A 1 85 ? 1.360 -7.083 0.158 1.00 91.88 85 PHE A C 1
ATOM 721 O O . PHE A 1 85 ? 1.000 -6.337 -0.752 1.00 91.88 85 PHE A O 1
ATOM 728 N N . PHE A 1 86 ? 2.225 -8.085 -0.040 1.00 94.25 86 PHE A N 1
ATOM 729 C CA . PHE A 1 86 ? 2.906 -8.397 -1.297 1.00 94.25 86 PHE A CA 1
ATOM 730 C C . PHE A 1 86 ? 2.191 -9.420 -2.187 1.00 94.25 86 PHE A C 1
ATOM 732 O O . PHE A 1 86 ? 2.773 -9.855 -3.183 1.00 94.25 86 PHE A O 1
ATOM 739 N N . GLU A 1 87 ? 0.966 -9.840 -1.880 1.00 89.81 87 GLU A N 1
ATOM 740 C CA . GLU A 1 87 ? 0.241 -10.802 -2.725 1.00 89.81 87 GLU A CA 1
ATOM 741 C C . GLU A 1 87 ? -0.267 -10.193 -4.043 1.00 89.81 87 GLU A C 1
ATOM 743 O O . GLU A 1 87 ? -0.445 -10.919 -5.020 1.00 89.81 87 GLU A O 1
ATOM 748 N N . GLY A 1 88 ? -0.430 -8.867 -4.103 1.00 84.88 88 GLY A N 1
ATOM 749 C CA . GLY A 1 88 ? -0.888 -8.139 -5.291 1.00 84.88 88 GLY A CA 1
ATOM 750 C C . GLY A 1 88 ? 0.196 -7.339 -6.028 1.00 84.88 88 GLY A C 1
ATOM 751 O O . GLY A 1 88 ? 1.391 -7.641 -5.987 1.00 84.88 88 GLY A O 1
ATOM 752 N N . ASP A 1 89 ? -0.238 -6.254 -6.676 1.00 86.19 89 ASP A N 1
ATOM 753 C CA . ASP A 1 89 ? 0.592 -5.317 -7.453 1.00 86.19 89 ASP A CA 1
ATOM 754 C C . ASP A 1 89 ? 1.379 -4.336 -6.563 1.00 86.19 89 ASP A C 1
ATOM 756 O O . ASP A 1 89 ? 1.396 -3.124 -6.765 1.00 86.19 89 ASP A O 1
ATOM 760 N N . THR A 1 90 ? 2.040 -4.856 -5.538 1.00 89.25 90 THR A N 1
ATOM 761 C CA . THR A 1 90 ? 2.805 -4.074 -4.549 1.00 89.25 90 THR A CA 1
ATOM 762 C C . THR A 1 90 ? 4.286 -4.454 -4.538 1.00 89.25 90 THR A C 1
ATOM 764 O O . THR A 1 90 ? 5.111 -3.793 -3.904 1.00 89.25 90 THR A O 1
ATOM 767 N N . ARG A 1 91 ? 4.673 -5.491 -5.296 1.00 94.38 91 ARG A N 1
ATOM 768 C CA . ARG A 1 91 ? 6.070 -5.909 -5.471 1.00 94.38 91 ARG A CA 1
ATOM 769 C C . ARG A 1 91 ? 6.802 -4.961 -6.416 1.00 94.38 91 ARG A C 1
ATOM 771 O O . ARG A 1 91 ? 6.855 -5.182 -7.626 1.00 94.38 91 ARG A O 1
ATOM 778 N N . LEU A 1 92 ? 7.417 -3.923 -5.850 1.00 94.56 92 LEU A N 1
ATOM 779 C CA . LEU A 1 92 ? 8.083 -2.854 -6.602 1.00 94.56 92 LEU A CA 1
ATOM 780 C C . LEU A 1 92 ? 9.034 -3.364 -7.700 1.00 94.56 92 LEU A C 1
ATOM 782 O O . LEU A 1 92 ? 8.964 -2.893 -8.833 1.00 94.56 92 LEU A O 1
ATOM 786 N N . ARG A 1 93 ? 9.892 -4.352 -7.411 1.00 94.69 93 ARG A N 1
ATOM 787 C CA . ARG A 1 93 ? 10.828 -4.890 -8.415 1.00 94.69 93 ARG A CA 1
ATOM 788 C C . ARG A 1 93 ? 10.111 -5.569 -9.577 1.00 94.69 93 ARG A C 1
ATOM 790 O O . ARG A 1 93 ? 10.538 -5.406 -10.714 1.00 94.69 93 ARG A O 1
ATOM 797 N N . ALA A 1 94 ? 9.031 -6.301 -9.310 1.00 94.06 94 ALA A N 1
ATOM 798 C CA . ALA A 1 94 ? 8.245 -6.947 -10.358 1.00 94.06 94 ALA A CA 1
ATOM 799 C C . ALA A 1 94 ? 7.580 -5.902 -11.266 1.00 94.06 94 ALA A C 1
ATOM 801 O O . ALA A 1 94 ? 7.652 -6.018 -12.488 1.00 94.06 94 ALA A O 1
ATOM 802 N N . LEU A 1 95 ? 7.024 -4.837 -10.676 1.00 95.12 95 LEU A N 1
ATOM 803 C CA . LEU A 1 95 ? 6.444 -3.716 -11.419 1.00 95.12 95 LEU A CA 1
ATOM 804 C C . LEU A 1 95 ? 7.484 -3.017 -12.302 1.00 95.12 95 LEU A C 1
ATOM 806 O O . LEU A 1 95 ? 7.229 -2.780 -13.483 1.00 95.12 95 LEU A O 1
ATOM 810 N N . VAL A 1 96 ? 8.671 -2.738 -11.756 1.00 96.31 96 VAL A N 1
ATOM 811 C CA . VAL A 1 96 ? 9.786 -2.138 -12.506 1.00 96.31 96 VAL A CA 1
ATOM 812 C C . VAL A 1 96 ? 10.255 -3.067 -13.624 1.00 96.31 96 VAL A C 1
ATOM 814 O O . VAL A 1 96 ? 10.433 -2.618 -14.752 1.00 96.31 96 VAL A O 1
ATOM 817 N N . HIS A 1 97 ? 10.407 -4.366 -13.359 1.00 95.81 97 HIS A N 1
ATOM 818 C CA . HIS A 1 97 ? 10.775 -5.343 -14.386 1.00 95.81 97 HIS A CA 1
ATOM 819 C C . HIS A 1 97 ? 9.758 -5.398 -15.521 1.00 95.81 97 HIS A C 1
ATOM 821 O O . HIS A 1 97 ? 10.142 -5.391 -16.689 1.00 95.81 97 HIS A O 1
ATOM 827 N N . HIS A 1 98 ? 8.471 -5.417 -15.193 1.00 95.81 98 HIS A N 1
ATOM 828 C CA . HIS A 1 98 ? 7.403 -5.414 -16.181 1.00 95.81 98 HIS A CA 1
ATOM 829 C C . HIS A 1 98 ? 7.394 -4.118 -17.009 1.00 95.81 98 HIS A C 1
ATOM 831 O O . HIS A 1 98 ? 7.289 -4.171 -18.236 1.00 95.81 98 HIS A O 1
ATOM 837 N N . ALA A 1 99 ? 7.578 -2.959 -16.369 1.00 96.69 99 ALA A N 1
ATOM 838 C CA . ALA A 1 99 ? 7.706 -1.675 -17.058 1.00 96.69 99 ALA A CA 1
ATOM 839 C C . ALA A 1 99 ? 8.931 -1.639 -17.989 1.00 96.69 99 ALA A C 1
ATOM 841 O O . ALA A 1 99 ? 8.818 -1.239 -19.148 1.00 96.69 99 ALA A O 1
ATOM 842 N N . ASN A 1 100 ? 10.078 -2.132 -17.521 1.00 97.38 100 ASN A N 1
ATOM 843 C CA . ASN A 1 100 ? 11.298 -2.237 -18.321 1.00 97.38 100 ASN A CA 1
ATOM 844 C C . ASN A 1 100 ? 11.138 -3.216 -19.490 1.00 97.38 100 ASN A C 1
ATOM 846 O O . ASN A 1 100 ? 11.676 -2.965 -20.566 1.00 97.38 100 ASN A O 1
ATOM 850 N N . GLY A 1 101 ? 10.385 -4.304 -19.306 1.00 97.19 101 GLY A N 1
ATOM 851 C CA . GLY A 1 101 ? 10.028 -5.235 -20.376 1.00 97.19 101 GLY A CA 1
ATOM 852 C C . GLY A 1 101 ? 9.265 -4.528 -21.493 1.00 97.19 101 GLY A C 1
ATOM 853 O O . GLY A 1 101 ? 9.719 -4.523 -22.634 1.00 97.19 101 GLY A O 1
ATOM 854 N N . LYS A 1 102 ? 8.189 -3.814 -21.140 1.00 96.69 102 LYS A N 1
ATOM 855 C CA . LYS A 1 102 ? 7.412 -3.007 -22.095 1.00 96.69 102 LYS A CA 1
ATOM 856 C C . LYS A 1 102 ? 8.267 -1.967 -22.815 1.00 96.69 102 LYS A C 1
ATOM 858 O O . LYS A 1 102 ? 8.156 -1.813 -24.029 1.00 96.69 102 LYS A O 1
ATOM 863 N N . PHE A 1 103 ? 9.130 -1.269 -22.078 1.00 96.44 103 PHE A N 1
ATOM 864 C CA . PHE A 1 103 ? 10.054 -0.302 -22.664 1.00 96.44 103 PHE A CA 1
ATOM 865 C C . PHE A 1 103 ? 11.025 -0.966 -23.648 1.00 96.44 103 PHE A C 1
ATOM 867 O O . PHE A 1 103 ? 11.222 -0.461 -24.748 1.00 96.44 103 PHE A O 1
ATOM 874 N N . SER A 1 104 ? 11.604 -2.111 -23.284 1.00 96.56 104 SER A N 1
ATOM 875 C CA . SER A 1 104 ? 12.517 -2.867 -24.144 1.00 96.56 104 SER A CA 1
ATOM 876 C C . SER A 1 104 ? 11.834 -3.334 -25.429 1.00 96.56 104 SER A C 1
ATOM 878 O O . SER A 1 104 ? 12.392 -3.180 -26.515 1.00 96.56 104 SER A O 1
ATOM 880 N N . ASP A 1 105 ? 10.605 -3.838 -25.330 1.00 95.75 105 ASP A N 1
ATOM 881 C CA . ASP A 1 105 ? 9.832 -4.287 -26.488 1.00 95.75 105 ASP A CA 1
ATOM 882 C C . ASP A 1 105 ? 9.496 -3.128 -27.427 1.00 95.75 105 ASP A C 1
ATOM 884 O O . ASP A 1 105 ? 9.688 -3.240 -28.639 1.00 95.75 105 ASP A O 1
ATOM 888 N N . HIS A 1 106 ? 9.113 -1.976 -26.875 1.00 93.81 106 HIS A N 1
ATOM 889 C CA . HIS A 1 106 ? 8.933 -0.759 -27.658 1.00 93.81 106 HIS A CA 1
ATOM 890 C C . HIS A 1 106 ? 10.247 -0.310 -28.318 1.00 93.81 106 HIS A C 1
ATOM 892 O O . HIS A 1 106 ? 10.289 -0.076 -29.523 1.00 93.81 106 HIS A O 1
ATOM 898 N N . MET A 1 107 ? 11.360 -0.281 -27.580 1.00 91.94 107 MET A N 1
ATOM 899 C CA . MET A 1 107 ? 12.669 0.105 -28.119 1.00 91.94 107 MET A CA 1
ATOM 900 C C . MET A 1 107 ? 13.182 -0.846 -29.209 1.00 91.94 107 MET A C 1
ATOM 902 O O . MET A 1 107 ? 13.874 -0.399 -30.124 1.00 91.94 107 MET A O 1
ATOM 906 N N . ARG A 1 108 ? 12.840 -2.138 -29.163 1.00 88.81 108 ARG A N 1
ATOM 907 C CA . ARG A 1 108 ? 13.185 -3.101 -30.223 1.00 88.81 108 ARG A CA 1
ATOM 908 C C . ARG A 1 108 ? 12.495 -2.790 -31.547 1.00 88.81 108 ARG A C 1
ATOM 910 O O . ARG A 1 108 ? 13.085 -3.026 -32.600 1.00 88.81 108 ARG A O 1
ATOM 917 N N . VAL A 1 109 ? 11.262 -2.292 -31.501 1.00 86.81 109 VAL A N 1
ATOM 918 C CA . VAL A 1 109 ? 10.462 -2.000 -32.700 1.00 86.81 109 VAL A CA 1
ATOM 919 C C . VAL A 1 109 ? 10.700 -0.569 -33.184 1.00 86.81 109 VAL A C 1
ATOM 921 O O . VAL A 1 109 ? 10.892 -0.332 -34.380 1.00 86.81 109 VAL A O 1
ATOM 924 N N . GLU A 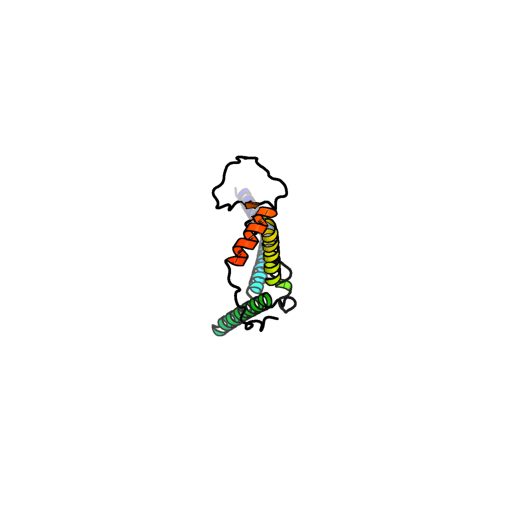1 110 ? 10.721 0.379 -32.250 1.00 85.62 110 GLU A N 1
ATOM 925 C CA . GLU A 1 110 ? 10.630 1.814 -32.522 1.00 85.62 110 GLU A CA 1
ATOM 926 C C . GLU A 1 110 ? 11.911 2.585 -32.174 1.00 85.62 110 GLU A C 1
ATOM 928 O O . GLU A 1 110 ? 12.148 3.668 -32.705 1.00 85.62 110 GLU A O 1
ATOM 933 N N . GLY A 1 111 ? 12.810 2.002 -31.377 1.00 85.75 111 GLY A N 1
ATOM 934 C CA . GLY A 1 111 ? 14.008 2.685 -30.876 1.00 85.75 111 GLY A CA 1
ATOM 935 C C . GLY A 1 111 ? 15.096 2.953 -31.921 1.00 85.75 111 GLY A C 1
ATOM 936 O O . GLY A 1 111 ? 16.021 3.728 -31.669 1.00 85.75 111 GLY A O 1
ATOM 937 N N . SER A 1 112 ? 15.018 2.339 -33.106 1.00 85.94 112 SER A N 1
ATOM 938 C CA . SER A 1 112 ? 15.982 2.578 -34.181 1.00 85.94 112 SER A CA 1
ATOM 939 C C . SER A 1 112 ? 15.637 3.831 -34.986 1.00 85.94 112 SER A C 1
ATOM 941 O O . SER A 1 112 ? 14.590 3.894 -35.624 1.00 85.94 112 SER A O 1
ATOM 943 N N . LYS A 1 113 ? 16.569 4.790 -35.072 1.00 86.56 113 LYS A N 1
ATOM 944 C CA . LYS A 1 113 ? 16.427 5.951 -35.973 1.00 86.56 113 LYS A CA 1
ATOM 945 C C . LYS A 1 113 ? 16.393 5.553 -37.454 1.00 86.56 113 LYS A C 1
ATOM 947 O O . LYS A 1 113 ? 15.753 6.234 -38.248 1.00 86.56 113 LYS A O 1
ATOM 952 N N . ARG A 1 114 ? 17.118 4.490 -37.825 1.00 87.00 114 ARG A N 1
ATOM 953 C CA . ARG A 1 114 ? 17.181 3.942 -39.186 1.00 87.00 114 ARG A CA 1
ATOM 954 C C . ARG A 1 114 ? 16.729 2.488 -39.180 1.00 87.00 114 ARG A C 1
ATOM 956 O O . ARG A 1 114 ? 17.265 1.707 -38.396 1.00 87.00 114 ARG A O 1
ATOM 963 N N . LYS A 1 115 ? 15.800 2.125 -40.062 1.00 86.31 115 LYS A N 1
ATOM 964 C CA . LYS A 1 115 ? 15.261 0.769 -40.208 1.00 86.31 115 LYS A CA 1
ATOM 965 C C . LYS A 1 115 ? 15.550 0.246 -41.609 1.00 86.31 115 LYS A C 1
ATOM 967 O O . LYS A 1 115 ? 15.215 0.896 -42.596 1.00 86.31 115 LYS A O 1
ATOM 972 N N . ILE A 1 116 ? 16.179 -0.927 -41.700 1.00 85.62 116 ILE A N 1
ATOM 973 C CA . ILE A 1 116 ? 16.498 -1.528 -42.997 1.00 85.62 116 ILE A CA 1
ATOM 974 C C . ILE A 1 116 ? 15.204 -2.067 -43.608 1.00 85.62 116 ILE A C 1
ATOM 976 O O . ILE A 1 116 ? 14.611 -2.996 -43.061 1.00 85.62 116 ILE A O 1
ATOM 980 N N . SER A 1 117 ? 14.761 -1.489 -44.725 1.00 82.88 117 SER A N 1
ATOM 981 C CA . SER A 1 117 ? 13.620 -2.002 -45.492 1.00 82.88 117 SER A CA 1
ATOM 982 C C . SER A 1 117 ? 14.118 -2.649 -46.778 1.00 82.88 117 SER A C 1
ATOM 984 O O . SER A 1 117 ? 14.899 -2.057 -47.517 1.00 82.88 117 SER A O 1
ATOM 986 N N . GLY A 1 118 ? 13.670 -3.876 -47.057 1.00 66.88 118 GLY A N 1
ATOM 987 C CA . GLY A 1 118 ? 14.005 -4.600 -48.290 1.00 66.88 118 GLY A CA 1
ATOM 988 C C . GLY A 1 118 ? 13.241 -4.118 -49.528 1.00 66.88 118 GLY A C 1
ATOM 989 O O . GLY A 1 118 ? 13.460 -4.645 -50.615 1.00 66.88 118 GLY A O 1
ATOM 990 N N . ARG A 1 119 ? 12.332 -3.145 -49.378 1.00 59.47 119 ARG A N 1
ATOM 991 C CA . ARG A 1 119 ? 11.535 -2.589 -50.473 1.00 59.47 119 ARG A CA 1
ATOM 992 C C . ARG A 1 119 ? 11.784 -1.088 -50.569 1.00 59.47 119 ARG A C 1
ATOM 994 O O . ARG A 1 119 ? 11.491 -0.356 -49.629 1.00 59.47 119 ARG A O 1
ATOM 1001 N N . SER A 1 120 ? 12.280 -0.651 -51.721 1.00 54.69 120 SER A N 1
ATOM 1002 C CA . SER A 1 120 ? 12.274 0.746 -52.151 1.00 54.69 120 SER A CA 1
ATOM 1003 C C . SER A 1 120 ? 10.816 1.165 -52.369 1.00 54.69 120 SER A C 1
ATOM 1005 O O . SER A 1 120 ? 10.270 0.975 -53.452 1.00 54.69 120 SER A O 1
ATOM 1007 N N . THR A 1 121 ? 10.126 1.621 -51.327 1.00 47.59 121 THR A N 1
ATOM 1008 C CA . THR A 1 121 ? 8.767 2.157 -51.469 1.00 47.59 121 THR A CA 1
ATOM 1009 C C . THR A 1 121 ? 8.860 3.646 -51.757 1.00 47.59 121 THR A C 1
ATOM 1011 O O . THR A 1 121 ? 8.938 4.462 -50.843 1.00 47.59 121 THR A O 1
ATOM 1014 N N . ASN A 1 122 ? 8.870 3.972 -53.048 1.00 52.50 122 ASN A N 1
ATOM 1015 C CA . ASN A 1 122 ? 8.473 5.278 -53.560 1.00 52.50 122 ASN A CA 1
ATOM 1016 C C . ASN A 1 122 ? 6.944 5.368 -53.507 1.00 52.50 122 ASN A C 1
ATOM 1018 O O . ASN A 1 122 ? 6.322 5.270 -54.555 1.00 52.50 122 ASN A O 1
ATOM 1022 N N . GLU A 1 123 ? 6.322 5.478 -52.336 1.00 47.69 123 GLU A N 1
ATOM 1023 C CA . GLU A 1 123 ? 4.891 5.801 -52.278 1.00 47.69 123 GLU A CA 1
ATOM 1024 C C . GLU A 1 123 ? 4.630 6.777 -51.133 1.00 47.69 123 GLU A C 1
ATOM 1026 O O . GLU A 1 123 ? 4.651 6.424 -49.953 1.00 47.69 123 GLU A O 1
ATOM 1031 N N . ASP A 1 124 ? 4.422 8.030 -51.537 1.00 49.47 124 ASP A N 1
ATOM 1032 C CA . ASP A 1 124 ? 3.755 9.063 -50.764 1.00 49.47 124 ASP A CA 1
ATOM 1033 C C . ASP A 1 124 ? 2.378 8.544 -50.338 1.00 49.47 124 ASP A C 1
ATOM 1035 O O . ASP A 1 124 ? 1.548 8.149 -51.159 1.00 49.47 124 ASP A O 1
ATOM 1039 N N . SER A 1 125 ? 2.116 8.531 -49.039 1.00 44.22 125 SER A N 1
ATOM 1040 C CA . SER A 1 125 ? 0.756 8.432 -48.526 1.00 44.22 125 SER A CA 1
ATOM 1041 C C . SER A 1 125 ? 0.604 9.446 -47.410 1.00 44.22 125 SER A C 1
ATOM 1043 O O . SER A 1 125 ? 1.116 9.279 -46.301 1.00 44.22 125 SER A O 1
ATOM 1045 N N . ASP A 1 126 ? -0.059 10.535 -47.787 1.00 49.75 126 ASP A N 1
ATOM 1046 C CA . ASP A 1 126 ? -0.665 11.515 -46.905 1.00 49.75 126 ASP A CA 1
ATOM 1047 C C . ASP A 1 126 ? -1.684 10.813 -46.002 1.00 49.75 126 ASP A C 1
ATOM 1049 O O . ASP A 1 126 ? -2.707 10.319 -46.475 1.00 49.75 126 ASP A O 1
ATOM 1053 N N . ASP A 1 127 ? -1.426 10.808 -44.696 1.00 38.47 127 ASP A N 1
ATOM 1054 C CA . ASP A 1 127 ? -2.488 10.702 -43.703 1.00 38.47 127 ASP A CA 1
ATOM 1055 C C . ASP A 1 127 ? -2.259 11.731 -42.594 1.00 38.47 127 ASP A C 1
ATOM 1057 O O . ASP A 1 127 ? -1.130 12.029 -42.181 1.00 38.47 127 ASP A O 1
ATOM 1061 N N . GLN A 1 128 ? -3.356 12.363 -42.203 1.00 46.31 128 GLN A N 1
ATOM 1062 C CA . GLN A 1 128 ? -3.409 13.664 -41.564 1.00 46.31 128 GLN A CA 1
ATOM 1063 C C . GLN A 1 128 ? -3.687 13.549 -40.059 1.00 46.31 128 GLN A C 1
ATOM 1065 O O . GLN A 1 128 ? -4.623 12.879 -39.643 1.00 46.31 128 GLN A O 1
ATOM 1070 N N . SER A 1 129 ? -2.974 14.376 -39.274 1.00 43.28 129 SER A N 1
ATOM 1071 C CA . SER A 1 129 ? -3.209 14.700 -37.848 1.00 43.28 129 SER A CA 1
ATOM 1072 C C . SER A 1 129 ? -2.677 13.650 -36.854 1.00 43.28 129 SER A C 1
ATOM 1074 O O . SER A 1 129 ? -3.079 12.501 -36.863 1.00 43.28 129 SER A O 1
ATOM 1076 N N . THR A 1 130 ? -1.770 13.976 -35.928 1.00 38.09 130 THR A N 1
ATOM 1077 C CA . THR A 1 130 ? -1.952 14.945 -34.833 1.00 38.09 130 THR A CA 1
ATOM 1078 C C . THR A 1 130 ? -0.599 15.459 -34.309 1.00 38.09 130 THR A C 1
ATOM 1080 O O . THR A 1 130 ? 0.443 14.830 -34.457 1.00 38.09 130 THR A O 1
ATOM 1083 N N . LYS A 1 131 ? -0.601 16.654 -33.705 1.00 48.91 131 LYS A N 1
ATOM 1084 C CA . LYS A 1 131 ? 0.580 17.328 -33.140 1.00 48.91 131 LYS A CA 1
ATOM 1085 C C . LYS A 1 131 ? 1.215 16.527 -31.990 1.00 48.91 131 LYS A C 1
ATOM 1087 O O . LYS A 1 131 ? 0.769 16.615 -30.852 1.00 48.91 131 LYS A O 1
ATOM 1092 N N . GLY A 1 132 ? 2.326 15.870 -32.290 1.00 42.53 132 GLY A N 1
ATOM 1093 C CA . GLY A 1 132 ? 3.338 15.362 -31.366 1.00 42.53 132 GLY A CA 1
ATOM 1094 C C . GLY A 1 132 ? 4.592 15.084 -32.192 1.00 42.53 132 GLY A C 1
ATOM 1095 O O . GLY A 1 132 ? 4.473 14.741 -33.361 1.00 42.53 132 GLY A O 1
ATOM 1096 N N . VAL A 1 133 ? 5.791 15.329 -31.665 1.00 49.97 133 VAL A N 1
ATOM 1097 C CA . VAL A 1 133 ? 7.054 15.187 -32.413 1.00 49.97 133 VAL A CA 1
ATOM 1098 C C . VAL A 1 133 ? 7.310 13.707 -32.734 1.00 49.97 133 VAL A C 1
ATOM 1100 O O . VAL A 1 133 ? 8.053 13.029 -32.033 1.00 49.97 133 VAL A O 1
ATOM 1103 N N . GLU A 1 134 ? 6.681 13.187 -33.784 1.00 53.09 134 GLU A N 1
ATOM 1104 C CA . GLU A 1 134 ? 6.995 11.880 -34.350 1.00 53.09 134 GLU A CA 1
ATOM 1105 C C . GLU A 1 134 ? 8.253 12.022 -35.201 1.00 53.09 134 GLU A C 1
ATOM 1107 O O . GLU A 1 134 ? 8.222 12.446 -36.360 1.00 53.09 134 GLU A O 1
ATOM 1112 N N . THR A 1 135 ? 9.407 11.674 -34.639 1.00 56.78 135 THR A N 1
ATOM 1113 C CA . THR A 1 135 ? 10.576 11.380 -35.466 1.00 56.78 135 THR A CA 1
ATOM 1114 C C . THR A 1 135 ? 10.295 10.095 -36.241 1.00 56.78 135 THR A C 1
ATOM 1116 O O . THR A 1 135 ? 10.604 9.006 -35.760 1.00 56.78 135 THR A O 1
ATOM 1119 N N . LYS A 1 136 ? 9.678 10.214 -37.423 1.00 71.69 136 LYS A N 1
ATOM 1120 C CA . LYS A 1 136 ? 9.442 9.090 -38.340 1.00 71.69 136 LYS A CA 1
ATOM 1121 C C . LYS A 1 136 ? 10.756 8.322 -38.548 1.00 71.69 136 LYS A C 1
ATOM 1123 O O . LYS A 1 136 ? 11.789 8.930 -38.843 1.00 71.69 136 LYS A O 1
ATOM 1128 N N . GLN A 1 137 ? 10.737 7.001 -38.347 1.00 79.06 137 GLN A N 1
ATOM 1129 C CA . GLN A 1 137 ? 11.915 6.155 -38.564 1.00 79.06 137 GLN A CA 1
ATOM 1130 C C . GLN A 1 137 ? 12.383 6.285 -40.020 1.00 79.06 137 GLN A C 1
ATOM 1132 O O . GLN A 1 137 ? 11.587 6.174 -40.950 1.00 79.06 137 GLN A O 1
ATOM 1137 N N . LEU A 1 138 ? 13.682 6.513 -40.229 1.00 85.50 138 LEU A N 1
ATOM 1138 C CA . LEU A 1 138 ? 14.256 6.601 -41.570 1.00 85.50 138 LEU A CA 1
ATOM 1139 C C . LEU A 1 138 ? 14.373 5.189 -42.145 1.00 85.50 138 LEU A C 1
ATOM 1141 O O . LEU A 1 138 ? 15.151 4.377 -41.641 1.00 85.50 138 LEU A O 1
ATOM 1145 N N . HIS A 1 139 ? 13.618 4.885 -43.193 1.00 84.31 139 HIS A N 1
ATOM 1146 C CA . HIS A 1 139 ? 13.777 3.631 -43.917 1.00 84.31 139 HIS A CA 1
ATOM 1147 C C . HIS A 1 139 ? 14.954 3.746 -44.881 1.00 84.31 139 HIS A C 1
ATOM 1149 O O . HIS A 1 139 ? 15.025 4.682 -45.670 1.00 84.31 139 HIS A O 1
ATOM 1155 N N . VAL A 1 140 ? 15.901 2.821 -44.766 1.00 87.06 140 VAL A N 1
ATOM 1156 C CA . VAL A 1 140 ? 17.181 2.871 -45.481 1.00 87.06 140 VAL A CA 1
ATOM 1157 C C . VAL A 1 140 ? 17.459 1.496 -46.081 1.00 87.06 140 VAL A C 1
ATOM 1159 O O . VAL A 1 140 ? 17.084 0.472 -45.502 1.00 87.06 140 VAL A O 1
ATOM 1162 N N . THR A 1 141 ? 18.098 1.436 -47.241 1.00 90.62 141 THR A N 1
ATOM 1163 C CA . THR A 1 141 ? 18.546 0.163 -47.816 1.00 90.62 141 THR A CA 1
ATOM 1164 C C . THR A 1 141 ? 19.757 -0.385 -47.057 1.00 90.62 141 THR A C 1
ATOM 1166 O O . TH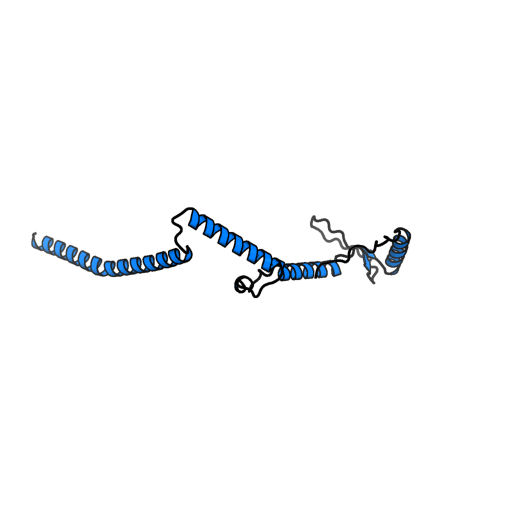R A 1 141 ? 20.425 0.304 -46.283 1.00 90.62 141 THR A O 1
ATOM 1169 N N . LYS A 1 142 ? 20.084 -1.665 -47.270 1.00 88.00 142 LYS A N 1
ATOM 1170 C CA . LYS A 1 142 ? 21.262 -2.273 -46.632 1.00 88.00 142 LYS A CA 1
ATOM 1171 C C . LYS A 1 142 ? 22.567 -1.564 -47.026 1.00 88.00 142 LYS A C 1
ATOM 1173 O O . LYS A 1 142 ? 23.450 -1.456 -46.187 1.00 88.00 142 LYS A O 1
ATOM 1178 N N . GLN A 1 143 ? 22.686 -1.101 -48.272 1.00 87.12 143 GLN A N 1
ATOM 1179 C CA . GLN A 1 143 ? 23.893 -0.433 -48.773 1.00 87.12 143 GLN A CA 1
ATOM 1180 C C . GLN A 1 143 ? 24.087 0.931 -48.107 1.00 87.12 143 GLN A C 1
ATOM 1182 O O . GLN A 1 143 ? 25.100 1.141 -47.449 1.00 87.12 143 GLN A O 1
ATOM 1187 N N . GLU A 1 144 ? 23.065 1.785 -48.146 1.00 88.19 144 GLU A N 1
ATOM 1188 C CA . GLU A 1 144 ? 23.081 3.107 -47.504 1.00 88.19 144 GLU A CA 1
ATOM 1189 C C . GLU A 1 144 ? 23.324 3.020 -45.982 1.00 88.19 144 GLU A C 1
ATOM 1191 O O . GLU A 1 144 ? 23.986 3.873 -45.391 1.00 88.19 144 GLU A O 1
ATOM 1196 N N . MET A 1 145 ? 22.819 1.969 -45.320 1.00 87.12 145 MET A N 1
ATOM 1197 C CA . MET A 1 145 ? 23.104 1.730 -43.902 1.00 87.12 145 MET A CA 1
ATOM 1198 C C . MET A 1 145 ? 24.582 1.387 -43.666 1.00 87.12 145 MET A C 1
ATOM 1200 O O . MET A 1 145 ? 25.168 1.880 -42.704 1.00 87.12 145 MET A O 1
ATOM 1204 N N . MET A 1 146 ? 25.190 0.559 -44.521 1.00 88.12 146 MET A N 1
ATOM 1205 C CA . MET A 1 146 ? 26.606 0.188 -44.405 1.00 88.12 146 MET A CA 1
ATOM 1206 C C . MET A 1 146 ? 27.528 1.381 -44.670 1.00 88.12 146 MET A C 1
ATOM 1208 O O . MET A 1 146 ? 28.461 1.590 -43.899 1.00 88.12 146 MET A O 1
ATOM 1212 N N . GLU A 1 147 ? 27.219 2.199 -45.676 1.00 89.25 147 GLU A N 1
ATOM 1213 C CA . GLU A 1 147 ? 27.937 3.450 -45.960 1.00 89.25 147 GLU A CA 1
ATOM 1214 C C . GLU A 1 147 ? 27.875 4.412 -44.766 1.00 89.25 147 GLU A C 1
ATOM 1216 O O . GLU A 1 147 ? 28.885 4.989 -44.357 1.00 89.25 147 GLU A O 1
ATOM 1221 N N . TRP A 1 148 ? 26.702 4.535 -44.135 1.00 88.06 148 TRP A N 1
ATOM 1222 C CA . TRP A 1 148 ? 26.552 5.343 -42.926 1.00 88.06 148 TRP A CA 1
ATOM 1223 C C . TRP A 1 148 ? 27.372 4.799 -41.747 1.00 88.06 148 TRP A C 1
ATOM 1225 O O . TRP A 1 148 ? 28.004 5.578 -41.030 1.00 88.06 148 TRP A O 1
ATOM 1235 N N . VAL A 1 149 ? 27.371 3.478 -41.525 1.00 88.38 149 VAL A N 1
ATOM 1236 C CA . VAL A 1 149 ? 28.165 2.847 -40.455 1.00 88.38 149 VAL A CA 1
ATOM 1237 C C . VAL A 1 149 ? 29.652 3.094 -40.677 1.00 88.38 149 VAL A C 1
ATOM 1239 O O . VAL A 1 149 ? 30.346 3.477 -39.734 1.00 88.38 149 VAL A O 1
ATOM 1242 N N . GLU A 1 150 ? 30.127 2.926 -41.910 1.00 87.12 150 GLU A N 1
ATOM 1243 C CA . GLU A 1 150 ? 31.511 3.183 -42.292 1.00 87.12 150 GLU A CA 1
ATOM 1244 C C . GLU A 1 150 ? 31.884 4.639 -41.979 1.00 87.12 150 GLU A C 1
ATOM 1246 O O . GLU A 1 150 ? 32.787 4.889 -41.176 1.00 87.12 150 GLU A O 1
ATOM 1251 N N . GLN A 1 151 ? 31.095 5.599 -42.466 1.00 85.50 151 GLN A N 1
ATOM 1252 C CA . GLN A 1 151 ? 31.305 7.027 -42.225 1.00 85.50 151 GLN A CA 1
ATOM 1253 C C . GLN A 1 151 ? 31.339 7.389 -40.729 1.00 85.50 151 GLN A C 1
ATOM 1255 O O . GLN A 1 151 ? 32.217 8.127 -40.280 1.00 85.50 151 GLN A O 1
ATOM 1260 N N . VAL A 1 152 ? 30.409 6.862 -39.927 1.00 84.88 152 VAL A N 1
ATOM 1261 C CA . VAL A 1 152 ? 30.362 7.139 -38.481 1.00 84.88 152 VAL A CA 1
ATOM 1262 C C . VAL A 1 152 ? 31.521 6.485 -37.736 1.00 84.88 152 VAL A C 1
ATOM 1264 O O . VAL A 1 152 ? 32.047 7.085 -36.795 1.00 84.88 152 VAL A O 1
ATOM 1267 N N . SER A 1 153 ? 31.930 5.282 -38.139 1.00 78.56 153 SER A N 1
ATOM 1268 C CA . SER A 1 153 ? 33.050 4.572 -37.516 1.00 78.56 153 SER A CA 1
ATOM 1269 C C . SER A 1 153 ? 34.379 5.306 -37.713 1.00 78.56 153 SER A C 1
ATOM 1271 O O . SER A 1 153 ? 35.159 5.406 -36.769 1.00 78.56 153 SER A O 1
ATOM 1273 N N . TYR A 1 154 ? 34.590 5.915 -38.884 1.00 74.00 154 TYR A N 1
ATOM 1274 C CA . TYR A 1 154 ? 35.779 6.718 -39.173 1.00 74.00 154 TYR A CA 1
ATOM 1275 C C . TYR A 1 154 ? 35.782 8.078 -38.456 1.00 74.00 154 TYR A C 1
ATOM 1277 O O . TYR A 1 154 ? 36.848 8.595 -38.129 1.00 74.00 154 TYR A O 1
ATOM 1285 N N . CYS A 1 155 ? 34.613 8.657 -38.160 1.00 63.75 155 CYS A N 1
ATOM 1286 C CA . CYS A 1 155 ? 34.510 9.954 -37.478 1.00 63.75 155 CYS A CA 1
ATOM 1287 C C . CYS A 1 155 ? 34.471 9.877 -35.941 1.00 63.75 155 CYS A C 1
ATOM 1289 O O . CYS A 1 155 ? 34.582 10.915 -35.284 1.00 63.75 155 CYS A O 1
ATOM 1291 N N . ARG A 1 156 ? 34.301 8.693 -35.336 1.00 56.78 156 ARG A N 1
ATOM 1292 C CA . ARG A 1 156 ? 34.226 8.541 -33.875 1.00 56.78 156 ARG A CA 1
ATOM 1293 C C . ARG A 1 156 ? 35.513 7.900 -33.341 1.00 56.78 156 ARG A C 1
ATOM 1295 O O . ARG A 1 156 ? 35.676 6.694 -33.509 1.00 56.78 156 ARG A O 1
ATOM 1302 N N . PRO A 1 157 ? 36.414 8.642 -32.663 1.00 55.97 157 PRO A N 1
ATOM 1303 C CA . PRO A 1 157 ? 37.575 8.018 -32.039 1.00 55.97 157 PRO A CA 1
ATOM 1304 C C . PRO A 1 157 ? 37.114 6.976 -31.003 1.00 55.97 157 PRO A C 1
ATOM 1306 O O . PRO A 1 157 ? 36.063 7.173 -30.374 1.00 55.97 157 PRO A O 1
ATOM 1309 N N . PRO A 1 158 ? 37.865 5.876 -30.798 1.00 58.16 158 PRO A N 1
ATOM 1310 C CA . PRO A 1 158 ? 37.519 4.881 -29.794 1.00 58.16 158 PRO A CA 1
ATOM 1311 C C . PRO A 1 158 ? 37.427 5.570 -28.432 1.00 58.16 158 PRO A C 1
ATOM 1313 O O . PRO A 1 158 ? 38.390 6.193 -27.983 1.00 58.16 158 PRO A O 1
ATOM 1316 N N . ARG A 1 159 ? 36.275 5.472 -27.755 1.00 55.69 159 ARG A N 1
ATOM 1317 C CA . ARG A 1 159 ? 36.243 5.759 -26.318 1.00 55.69 159 ARG A CA 1
ATOM 1318 C C . ARG A 1 159 ? 37.135 4.713 -25.673 1.00 55.69 159 ARG A C 1
ATOM 1320 O O . ARG A 1 159 ? 36.765 3.543 -25.643 1.00 55.69 159 ARG A O 1
ATOM 1327 N N . LEU A 1 160 ? 38.304 5.133 -25.202 1.00 48.34 160 LEU A N 1
ATOM 1328 C CA . LEU A 1 160 ? 39.088 4.350 -24.262 1.00 48.34 160 LEU A CA 1
ATOM 1329 C C . LEU A 1 160 ? 38.178 4.094 -23.056 1.00 48.34 160 LEU A C 1
ATOM 1331 O O . LEU A 1 160 ? 37.897 5.001 -22.275 1.00 48.34 160 LEU A O 1
ATOM 1335 N N . LEU A 1 161 ? 37.635 2.882 -22.971 1.00 48.19 161 LEU A N 1
ATOM 1336 C CA . LEU A 1 161 ? 37.006 2.375 -21.763 1.00 48.19 161 LEU A CA 1
ATOM 1337 C C . LEU A 1 161 ? 38.134 2.249 -20.738 1.00 48.19 161 LEU A C 1
ATOM 1339 O O . LEU A 1 161 ? 38.931 1.316 -20.809 1.00 48.19 161 LEU A O 1
ATOM 1343 N N . SER A 1 162 ? 38.250 3.216 -19.826 1.00 41.75 162 SER A N 1
ATOM 1344 C CA . SER A 1 162 ? 38.997 2.999 -18.591 1.00 41.75 162 SER A CA 1
ATOM 1345 C C . SER A 1 162 ? 38.327 1.838 -17.864 1.00 41.75 162 SER A C 1
ATOM 1347 O O . SER A 1 162 ? 37.121 1.875 -17.619 1.00 41.75 162 SER A O 1
ATOM 1349 N N . ALA A 1 163 ? 39.103 0.801 -17.569 1.00 47.88 163 ALA A N 1
ATOM 1350 C CA . ALA A 1 163 ? 38.673 -0.465 -16.987 1.00 47.88 163 ALA A CA 1
ATOM 1351 C C . ALA A 1 163 ? 38.237 -0.372 -15.509 1.00 47.88 163 ALA A C 1
ATOM 1353 O O . ALA A 1 163 ? 38.292 -1.364 -14.793 1.00 47.88 163 ALA A O 1
ATOM 1354 N N . ASP A 1 164 ? 37.760 0.787 -15.059 1.00 46.56 164 ASP A N 1
ATOM 1355 C CA . ASP A 1 164 ? 37.450 1.051 -13.659 1.00 46.56 164 ASP A CA 1
ATOM 1356 C C . ASP A 1 164 ? 35.997 1.510 -13.541 1.00 46.56 164 ASP A C 1
ATOM 1358 O O . ASP A 1 164 ? 35.687 2.690 -13.681 1.00 46.56 164 ASP A O 1
ATOM 1362 N N . THR A 1 165 ? 35.091 0.543 -13.390 1.00 48.41 165 THR A N 1
ATOM 1363 C CA . THR A 1 165 ? 33.818 0.608 -12.632 1.00 48.41 165 THR A CA 1
ATOM 1364 C C . THR A 1 165 ? 32.974 -0.625 -12.965 1.00 48.41 165 THR A C 1
ATOM 1366 O O . THR A 1 165 ? 31.873 -0.555 -13.501 1.00 48.41 165 THR A O 1
ATOM 1369 N N . CYS A 1 166 ? 33.513 -1.797 -12.637 1.00 39.22 166 CYS A N 1
ATOM 1370 C CA . CYS A 1 166 ? 32.710 -2.992 -12.405 1.00 39.22 166 CYS A CA 1
ATOM 1371 C C . CYS A 1 166 ? 33.054 -3.508 -11.009 1.00 39.22 166 CYS A C 1
ATOM 1373 O O . CYS A 1 166 ? 33.757 -4.500 -10.851 1.00 39.22 166 CYS A O 1
ATOM 1375 N N . THR A 1 167 ? 32.572 -2.794 -10.000 1.00 45.25 167 THR A N 1
ATOM 1376 C CA . THR A 1 167 ? 32.389 -3.340 -8.658 1.00 45.25 167 THR A CA 1
ATOM 1377 C C . THR A 1 167 ? 31.009 -2.926 -8.174 1.00 45.25 167 THR A C 1
ATOM 1379 O O . THR A 1 167 ? 30.682 -1.741 -8.152 1.00 45.25 167 THR A O 1
ATOM 1382 N N . ASP A 1 168 ? 30.254 -3.959 -7.811 1.00 41.09 168 ASP A N 1
ATOM 1383 C CA . ASP A 1 168 ? 29.134 -3.968 -6.877 1.00 41.09 168 ASP A CA 1
ATOM 1384 C C . ASP A 1 168 ? 27.796 -3.407 -7.367 1.00 41.09 168 ASP A C 1
ATOM 1386 O O . ASP A 1 168 ? 27.496 -2.231 -7.212 1.00 41.09 168 ASP A O 1
ATOM 1390 N N . ILE A 1 169 ? 26.964 -4.313 -7.897 1.00 38.72 169 ILE A N 1
ATOM 1391 C CA . ILE A 1 169 ? 25.605 -4.601 -7.402 1.00 38.72 169 ILE A CA 1
ATOM 1392 C C . ILE A 1 169 ? 25.307 -6.064 -7.790 1.00 38.72 169 ILE A C 1
ATOM 1394 O O . ILE A 1 169 ? 24.988 -6.367 -8.940 1.00 38.72 169 ILE A O 1
ATOM 1398 N N . CYS A 1 170 ? 25.458 -6.959 -6.814 1.00 38.75 170 CYS A N 1
ATOM 1399 C CA . CYS A 1 170 ? 24.673 -8.183 -6.666 1.00 38.75 170 CYS A CA 1
ATOM 1400 C C . CYS A 1 170 ? 23.892 -8.030 -5.361 1.00 38.75 170 CYS A C 1
ATOM 1402 O O . CYS A 1 170 ? 24.518 -7.576 -4.376 1.00 38.75 170 CYS A O 1
#

InterPro domains:
  IPR000375 Dynamin stalk domain [PF01031] (17-101)
  IPR027417 P-loop containing nucleoside triphosphate hydrolase [G3DSA:3.40.50.300] (8-75)

Secondary structure (DSSP, 8-state):
--HHHHHHHHHHHHHHHHHHHHHHHHHHHHHHHHHHHHHHHHHHH-S---SHHHHHHHHHHHHHHHHHHHHHHHHT--SSTTGGGGSSTT-HHHHHHHHHHHHHHHHHHH--SEEE-SS------------S-----EEE-HHHHHHHHHHHHHHS------S-------